Protein AF-A0A067ENX5-F1 (afdb_monomer_lite)

Structure (mmCIF, N/CA/C/O backbone):
data_AF-A0A067ENX5-F1
#
_entry.id   AF-A0A067ENX5-F1
#
loop_
_atom_site.group_PDB
_atom_site.id
_atom_site.type_symbol
_atom_site.label_atom_id
_atom_site.label_alt_id
_atom_site.label_comp_id
_atom_site.label_asym_id
_atom_site.label_entity_id
_atom_site.label_seq_id
_atom_site.pdbx_PDB_ins_code
_atom_site.Cartn_x
_atom_site.Cartn_y
_atom_site.Cartn_z
_atom_site.occupancy
_atom_site.B_iso_or_equiv
_atom_site.auth_seq_id
_atom_site.auth_comp_id
_atom_site.auth_asym_id
_atom_site.auth_atom_id
_atom_site.pdbx_PDB_model_num
ATOM 1 N N . ALA A 1 1 ? 4.442 1.083 46.837 1.00 41.69 1 ALA A N 1
ATOM 2 C CA . ALA A 1 1 ? 4.114 -0.094 46.017 1.00 41.69 1 ALA A CA 1
ATOM 3 C C . ALA A 1 1 ? 3.041 0.300 45.017 1.00 41.69 1 ALA A C 1
ATOM 5 O O . ALA A 1 1 ? 1.926 0.565 45.433 1.00 41.69 1 ALA A O 1
ATOM 6 N N . LEU A 1 2 ? 3.406 0.395 43.742 1.00 37.66 2 LEU A N 1
ATOM 7 C CA . LEU A 1 2 ? 2.539 0.144 42.593 1.00 37.66 2 LEU A CA 1
ATOM 8 C C . LEU A 1 2 ? 3.499 -0.227 41.462 1.00 37.66 2 LEU A C 1
ATOM 10 O O . LEU A 1 2 ? 4.376 0.547 41.088 1.00 37.66 2 LEU A O 1
ATOM 14 N N . LEU A 1 3 ? 3.432 -1.501 41.099 1.00 41.78 3 LEU A N 1
ATOM 15 C CA . LEU A 1 3 ? 4.299 -2.177 40.150 1.00 41.78 3 LEU A CA 1
ATOM 16 C C . LEU A 1 3 ? 3.891 -1.825 38.717 1.00 41.78 3 LEU A C 1
ATOM 18 O O . LEU A 1 3 ? 2.707 -1.737 38.422 1.00 41.78 3 LEU A O 1
ATOM 22 N N . ALA A 1 4 ? 4.914 -1.727 37.870 1.00 42.47 4 ALA A N 1
ATOM 23 C CA . ALA A 1 4 ? 4.937 -2.108 36.462 1.00 42.47 4 ALA A CA 1
ATOM 24 C C . ALA A 1 4 ? 3.836 -1.568 35.529 1.00 42.47 4 ALA A C 1
ATOM 26 O O . ALA A 1 4 ? 2.748 -2.117 35.416 1.00 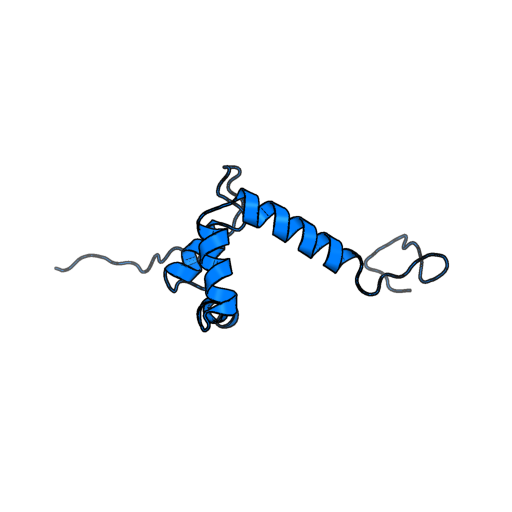42.47 4 ALA A O 1
ATOM 27 N N . SER A 1 5 ? 4.256 -0.659 34.656 1.00 38.00 5 SER A N 1
ATOM 28 C CA . SER A 1 5 ? 4.170 -0.945 33.224 1.00 38.00 5 SER A CA 1
ATOM 29 C C . SER A 1 5 ? 5.408 -0.351 32.564 1.00 38.00 5 SER A C 1
ATOM 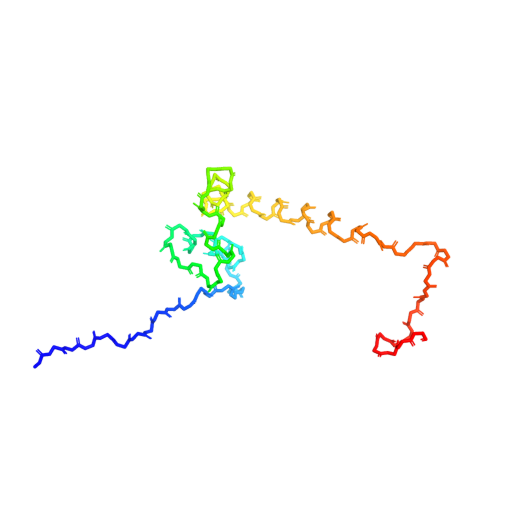31 O O . SER A 1 5 ? 5.465 0.840 32.262 1.00 38.00 5 SER A O 1
ATOM 33 N N . THR A 1 6 ? 6.440 -1.176 32.386 1.00 41.31 6 THR A N 1
ATOM 34 C CA . THR A 1 6 ? 7.366 -0.973 31.272 1.00 41.31 6 THR A CA 1
ATOM 35 C C . THR A 1 6 ? 6.496 -0.766 30.038 1.00 41.31 6 THR A C 1
ATOM 37 O O . THR A 1 6 ? 5.684 -1.637 29.726 1.00 41.31 6 THR A O 1
ATOM 40 N N . PHE A 1 7 ? 6.594 0.404 29.408 1.00 41.31 7 PHE A N 1
ATOM 41 C CA . PHE A 1 7 ? 6.032 0.653 28.086 1.00 41.31 7 PHE A CA 1
ATOM 42 C C . PHE A 1 7 ? 6.768 -0.251 27.095 1.00 41.31 7 PHE A C 1
ATOM 44 O O . PHE A 1 7 ? 7.684 0.169 26.400 1.00 41.31 7 PHE A O 1
ATOM 51 N N . ASP A 1 8 ? 6.393 -1.519 27.094 1.00 43.94 8 ASP A N 1
ATOM 52 C CA . ASP A 1 8 ? 6.568 -2.417 25.973 1.00 43.94 8 ASP A CA 1
ATOM 53 C C . ASP A 1 8 ? 5.241 -2.347 25.212 1.00 43.94 8 ASP A C 1
ATOM 55 O O . ASP A 1 8 ? 4.417 -3.254 25.268 1.00 43.94 8 ASP A O 1
ATOM 59 N N . GLU A 1 9 ? 4.947 -1.186 24.610 1.00 50.03 9 GLU A N 1
ATOM 60 C CA . GLU A 1 9 ? 3.927 -1.149 23.562 1.00 50.03 9 GLU A CA 1
ATOM 61 C C . GLU A 1 9 ? 4.579 -1.867 22.380 1.00 50.03 9 GLU A C 1
ATOM 63 O O . GLU A 1 9 ? 5.560 -1.344 21.837 1.00 50.03 9 GLU A O 1
ATOM 68 N N . PRO A 1 10 ? 4.107 -3.059 21.981 1.00 51.91 10 PRO A N 1
ATOM 69 C CA . PRO A 1 10 ? 4.652 -3.705 20.809 1.00 51.91 10 PRO A CA 1
ATOM 70 C C . PRO A 1 10 ? 4.273 -2.808 19.633 1.00 51.91 10 PRO A C 1
ATOM 72 O O . PRO A 1 10 ? 3.118 -2.790 19.198 1.00 51.91 10 PRO A O 1
ATOM 75 N N . GLY A 1 11 ? 5.232 -2.018 19.140 1.00 57.25 11 GLY A N 1
ATOM 76 C CA . GLY A 1 11 ? 5.094 -1.342 17.856 1.00 57.25 11 GLY A CA 1
ATOM 77 C C . GLY A 1 11 ? 4.578 -2.356 16.841 1.00 57.25 11 GLY A C 1
ATOM 78 O O . GLY A 1 11 ? 4.923 -3.536 16.946 1.00 57.25 11 GLY A O 1
ATOM 79 N N . ILE A 1 12 ? 3.699 -1.929 15.922 1.00 66.25 12 ILE A N 1
ATOM 80 C CA . ILE A 1 12 ? 3.048 -2.838 14.968 1.00 66.25 12 ILE A CA 1
ATOM 81 C C . ILE A 1 12 ? 4.109 -3.778 14.391 1.00 66.25 12 ILE A C 1
ATOM 83 O O . ILE A 1 12 ? 4.976 -3.358 13.624 1.00 66.25 12 ILE A O 1
ATOM 87 N N . ASN A 1 13 ? 4.042 -5.055 14.765 1.00 62.06 13 ASN A N 1
ATOM 88 C CA . ASN A 1 13 ? 4.939 -6.047 14.218 1.00 62.06 13 ASN A CA 1
ATOM 89 C C . ASN A 1 13 ? 4.410 -6.425 12.831 1.00 62.06 13 ASN A C 1
ATOM 91 O O . ASN A 1 13 ? 3.590 -7.326 12.688 1.00 62.06 13 ASN A O 1
ATOM 95 N N . VAL A 1 14 ? 4.851 -5.681 11.814 1.00 61.91 14 VAL A N 1
ATOM 96 C CA . VAL A 1 14 ? 4.524 -5.937 10.401 1.00 61.91 14 VAL A CA 1
ATOM 97 C C . VAL A 1 14 ? 5.364 -7.092 9.832 1.00 61.91 14 VAL A C 1
ATOM 99 O O . VAL A 1 14 ? 5.337 -7.333 8.624 1.00 61.91 14 VAL A O 1
ATOM 102 N N . THR A 1 15 ? 6.172 -7.775 10.657 1.00 56.78 15 THR A N 1
ATOM 103 C CA . THR A 1 15 ? 7.020 -8.861 10.164 1.00 56.78 15 THR A CA 1
ATOM 104 C C . THR A 1 15 ? 6.180 -10.075 9.782 1.00 56.78 15 THR A C 1
ATOM 106 O O . THR A 1 15 ? 5.195 -10.434 10.423 1.00 56.78 15 THR A O 1
ATOM 109 N N . TYR A 1 16 ? 6.589 -10.697 8.682 1.00 56.09 16 TYR A N 1
ATOM 110 C CA . TYR A 1 16 ? 6.011 -11.924 8.166 1.00 56.09 16 TYR A CA 1
ATOM 111 C C . TYR A 1 16 ? 6.381 -13.087 9.101 1.00 56.09 16 TYR A C 1
ATOM 113 O O . TYR A 1 16 ? 7.497 -13.596 9.038 1.00 56.09 16 TYR A O 1
ATOM 121 N N . ASP A 1 17 ? 5.462 -13.509 9.970 1.00 54.00 17 ASP A N 1
ATOM 122 C CA . ASP A 1 17 ? 5.677 -14.605 10.933 1.00 54.00 17 ASP A CA 1
ATOM 123 C C . ASP A 1 17 ? 5.508 -16.014 10.326 1.00 54.00 17 ASP A C 1
ATOM 125 O O . ASP A 1 17 ? 5.571 -17.019 11.031 1.00 54.00 17 ASP A O 1
ATOM 129 N N . GLY A 1 18 ? 5.285 -16.110 9.011 1.00 54.66 18 GLY A N 1
ATOM 130 C CA . GLY A 1 18 ? 5.077 -17.380 8.312 1.00 54.66 18 GLY A CA 1
ATOM 131 C C . GLY A 1 18 ? 3.734 -18.061 8.609 1.00 54.66 18 GLY A C 1
ATOM 132 O O . GLY A 1 18 ? 3.425 -19.067 7.970 1.00 54.66 18 GLY A O 1
ATOM 133 N N . HIS A 1 19 ? 2.904 -17.513 9.502 1.00 56.75 19 HIS A N 1
ATOM 134 C CA . HIS A 1 19 ? 1.531 -17.953 9.717 1.00 56.75 19 HIS A CA 1
ATOM 135 C C . HIS A 1 19 ? 0.579 -17.103 8.864 1.00 56.75 19 HIS A C 1
ATOM 137 O O . HIS A 1 19 ? 0.880 -15.973 8.476 1.00 56.75 19 HIS A O 1
ATOM 143 N N . GLN A 1 20 ? -0.606 -17.629 8.535 1.00 54.56 20 GLN A N 1
ATOM 144 C CA . GLN A 1 20 ? -1.525 -17.000 7.568 1.00 54.56 20 GLN A CA 1
ATOM 145 C C . GLN A 1 20 ? -2.012 -15.574 7.943 1.00 54.56 20 GLN A C 1
ATOM 147 O O . GLN A 1 20 ? -2.722 -14.962 7.147 1.00 54.56 20 GLN A O 1
ATOM 152 N N . GLY A 1 21 ? -1.605 -15.022 9.095 1.00 55.50 21 GLY A N 1
ATOM 153 C CA . GLY A 1 21 ? -1.908 -13.667 9.563 1.00 55.50 21 GLY A CA 1
ATOM 154 C C . GLY A 1 21 ? -0.804 -12.606 9.393 1.00 55.50 21 GLY A C 1
ATOM 155 O O . GLY A 1 21 ? -1.094 -11.444 9.664 1.00 55.50 21 GLY A O 1
ATOM 156 N N . GLY A 1 22 ? 0.413 -12.950 8.946 1.00 67.81 22 GLY A N 1
ATOM 157 C CA . GLY A 1 22 ? 1.595 -12.077 9.090 1.00 67.81 22 GLY A CA 1
ATOM 158 C C . GLY A 1 22 ? 1.740 -10.869 8.144 1.00 67.81 22 GLY A C 1
ATOM 159 O O . GLY A 1 22 ? 2.398 -9.901 8.506 1.00 67.81 22 GLY A O 1
ATOM 160 N N 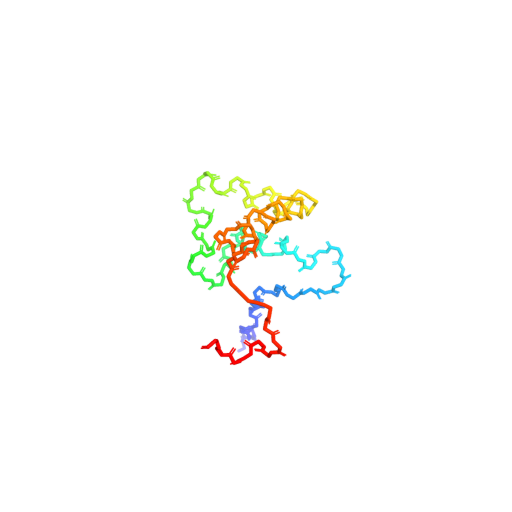. PHE A 1 23 ? 1.130 -10.856 6.949 1.00 73.56 23 PHE A N 1
ATOM 161 C CA . PHE A 1 23 ? 1.254 -9.723 6.007 1.00 73.56 23 PHE A CA 1
ATOM 162 C C . PHE A 1 23 ? -0.073 -8.975 5.820 1.00 73.56 23 PHE A C 1
ATOM 164 O O . PHE A 1 23 ? -1.065 -9.550 5.370 1.00 73.56 23 PHE A O 1
ATOM 171 N N . GLY A 1 24 ? -0.068 -7.681 6.156 1.00 74.25 24 GLY A N 1
ATOM 172 C CA . GLY A 1 24 ? -1.135 -6.706 5.898 1.00 74.25 24 GLY A CA 1
ATOM 173 C C . GLY A 1 24 ? -2.278 -6.668 6.909 1.00 74.25 24 GLY A C 1
ATOM 174 O O . GLY A 1 24 ? -2.606 -5.598 7.410 1.00 74.25 24 GLY A O 1
ATOM 175 N N . THR A 1 25 ? -2.881 -7.800 7.274 1.00 84.25 25 THR A N 1
ATOM 176 C CA . THR A 1 25 ? -4.068 -7.767 8.153 1.00 84.25 25 THR A CA 1
ATOM 177 C C . THR A 1 25 ? -3.756 -7.212 9.549 1.00 84.25 25 THR A C 1
ATOM 179 O O . THR A 1 25 ? -4.567 -6.474 10.107 1.00 84.25 25 THR A O 1
ATOM 182 N N . VAL A 1 26 ? -2.572 -7.507 10.102 1.00 85.31 26 VAL A N 1
ATOM 183 C CA . VAL A 1 26 ? -2.106 -6.918 11.372 1.00 85.31 26 VAL A CA 1
ATOM 184 C C . VAL A 1 26 ? -2.011 -5.396 11.267 1.00 85.31 26 VAL A C 1
ATOM 186 O O . VAL A 1 26 ? -2.524 -4.708 12.142 1.00 85.31 26 VAL A O 1
ATOM 189 N N . TYR A 1 27 ? -1.464 -4.876 10.164 1.00 89.88 27 TYR A N 1
ATOM 190 C CA . TYR A 1 27 ? -1.377 -3.436 9.914 1.00 89.88 27 TYR A CA 1
ATOM 191 C C . TYR A 1 27 ? -2.758 -2.770 9.993 1.00 89.88 27 TYR A C 1
ATOM 193 O O . TYR A 1 27 ? -2.954 -1.873 10.810 1.00 89.88 27 TYR A O 1
ATOM 201 N N . TYR A 1 28 ? -3.751 -3.260 9.242 1.00 92.81 28 TYR A N 1
ATOM 202 C CA . TYR A 1 28 ? -5.091 -2.657 9.251 1.00 92.81 28 TYR A CA 1
ATOM 203 C C . TYR A 1 28 ? -5.816 -2.811 10.597 1.00 92.81 28 TYR A C 1
ATOM 205 O O . TYR A 1 28 ? -6.515 -1.891 11.019 1.00 92.81 28 TYR A O 1
ATOM 213 N N . ARG A 1 29 ? -5.621 -3.926 11.319 1.00 92.06 29 ARG A N 1
ATOM 214 C CA . ARG A 1 29 ? -6.164 -4.096 12.682 1.00 92.06 29 ARG A CA 1
ATOM 215 C C . ARG A 1 29 ? -5.575 -3.092 13.665 1.00 92.06 29 ARG A C 1
ATOM 217 O O . ARG A 1 29 ? -6.305 -2.586 14.513 1.00 92.06 29 ARG A O 1
ATOM 224 N N . SER A 1 30 ? -4.293 -2.769 13.542 1.00 91.69 30 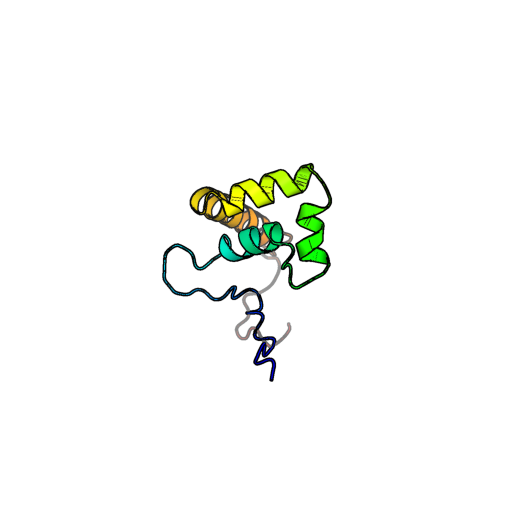SER A N 1
ATOM 225 C CA . SER A 1 30 ? -3.660 -1.747 14.372 1.00 91.69 30 SER A CA 1
ATOM 226 C C . SER A 1 30 ? -4.217 -0.349 14.099 1.00 91.69 30 SER A C 1
ATOM 228 O O . SER A 1 30 ? -4.399 0.415 15.045 1.00 91.69 30 SER A O 1
ATOM 230 N N . LEU A 1 31 ? -4.587 -0.022 12.855 1.00 94.69 31 LEU A N 1
ATOM 231 C CA . LEU A 1 31 ? -5.234 1.263 12.549 1.00 94.69 31 LEU A CA 1
ATOM 232 C C . LEU A 1 31 ? -6.605 1.400 13.224 1.00 94.69 31 LEU A C 1
ATOM 234 O O . LEU A 1 31 ? -6.936 2.480 13.713 1.00 94.69 31 LEU A O 1
ATOM 238 N N . LEU A 1 32 ? -7.371 0.302 13.321 1.00 95.19 32 LEU A N 1
ATOM 239 C CA . LEU A 1 32 ? -8.637 0.265 14.071 1.00 95.19 32 LEU A CA 1
ATOM 240 C C . LEU A 1 32 ? -8.443 0.493 15.579 1.00 95.19 32 LEU A C 1
ATOM 242 O O . LEU A 1 32 ? -9.371 0.924 16.257 1.00 95.19 32 LEU A O 1
ATOM 246 N N . GLN A 1 33 ? -7.248 0.207 16.099 1.00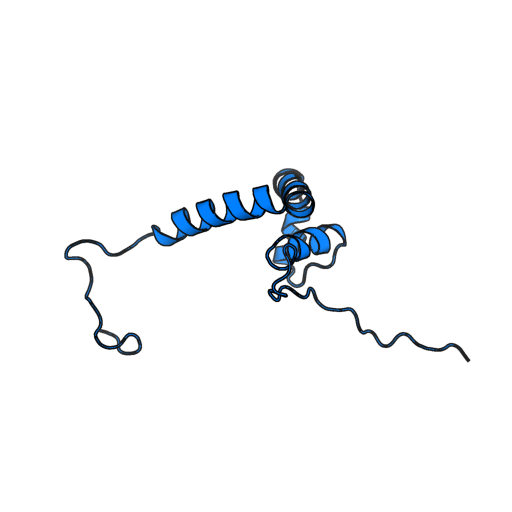 95.06 33 GLN A N 1
ATOM 247 C CA . GLN A 1 33 ? -6.871 0.411 17.499 1.00 95.06 33 GLN A CA 1
ATOM 248 C C . GLN A 1 33 ? -6.187 1.766 17.742 1.00 95.06 33 GLN A C 1
ATOM 250 O O . GLN A 1 33 ? -5.692 1.997 18.841 1.00 95.06 33 GLN A O 1
ATOM 255 N N . ASN A 1 34 ? -6.142 2.656 16.742 1.00 94.00 34 ASN A N 1
ATOM 256 C CA . ASN A 1 34 ? -5.393 3.918 16.781 1.00 94.00 34 ASN A CA 1
ATOM 257 C C . ASN A 1 34 ? -3.888 3.739 17.051 1.00 94.00 34 ASN A C 1
ATOM 259 O O . ASN A 1 34 ? -3.263 4.565 17.713 1.00 94.00 34 ASN A O 1
ATOM 263 N N . ARG A 1 35 ? -3.311 2.643 16.550 1.00 92.81 35 ARG A N 1
ATOM 264 C CA . ARG A 1 35 ? -1.899 2.278 16.737 1.00 92.81 35 ARG A CA 1
ATOM 265 C C . ARG A 1 35 ? -1.053 2.457 15.474 1.00 92.81 35 ARG A C 1
ATOM 267 O O . ARG A 1 35 ? -0.011 1.819 15.364 1.00 92.81 35 ARG A O 1
ATOM 274 N N . GLY A 1 36 ? -1.486 3.276 14.510 1.00 90.25 36 GLY A N 1
ATOM 275 C CA . GLY A 1 36 ? -0.678 3.605 13.330 1.00 90.25 36 GLY A CA 1
ATOM 276 C C . GLY A 1 36 ? 0.693 4.171 13.722 1.00 90.25 36 GLY A C 1
ATOM 277 O O . GLY A 1 36 ? 0.781 5.006 14.620 1.00 90.25 36 GLY A O 1
ATOM 278 N N . VAL A 1 37 ? 1.763 3.704 13.070 1.00 89.38 37 VAL A N 1
ATOM 279 C CA . VAL A 1 37 ? 3.140 4.111 13.408 1.00 89.38 37 VAL A CA 1
ATOM 280 C C . VAL A 1 37 ? 3.432 5.508 12.872 1.00 89.38 37 VAL A C 1
ATOM 282 O O . VAL A 1 37 ? 3.983 6.350 13.580 1.00 89.38 37 VAL A O 1
ATOM 285 N N . LEU A 1 38 ? 3.063 5.767 11.618 1.00 91.88 38 LEU A N 1
ATOM 286 C CA . LEU A 1 38 ? 3.205 7.075 10.996 1.00 91.88 38 LEU A CA 1
ATOM 287 C C . LEU A 1 38 ? 1.890 7.846 11.079 1.00 91.88 38 LEU A C 1
ATOM 289 O O . LEU A 1 38 ? 0.803 7.274 11.012 1.00 91.88 38 LEU A O 1
ATOM 293 N N . TYR A 1 39 ? 1.982 9.177 11.101 1.00 93.81 39 TYR A N 1
ATOM 294 C CA . TYR A 1 39 ? 0.805 10.041 10.977 1.00 93.81 39 TYR A CA 1
ATOM 295 C C . TYR A 1 39 ? -0.039 9.676 9.743 1.00 93.81 39 TYR A C 1
ATOM 297 O O . TYR A 1 39 ? -1.258 9.561 9.841 1.00 93.81 39 TYR A O 1
ATOM 305 N N . ALA A 1 40 ? 0.621 9.421 8.606 1.00 96.38 40 ALA A N 1
ATOM 306 C CA . ALA A 1 40 ? -0.025 9.033 7.354 1.00 96.38 40 ALA A CA 1
ATOM 307 C C . ALA A 1 40 ? -0.803 7.709 7.450 1.00 96.38 40 ALA A C 1
ATOM 309 O O . ALA A 1 40 ? -1.842 7.581 6.809 1.00 96.38 40 ALA A O 1
ATOM 310 N N . ASP A 1 41 ? -0.351 6.758 8.276 1.00 95.00 41 ASP A N 1
ATOM 311 C CA . ASP A 1 41 ? -1.061 5.492 8.479 1.00 95.00 41 ASP A CA 1
ATOM 312 C C . ASP A 1 41 ? -2.414 5.744 9.144 1.00 95.00 41 ASP A C 1
ATOM 314 O O . ASP A 1 41 ? -3.454 5.268 8.689 1.00 95.00 41 ASP A O 1
ATOM 318 N N . GLN A 1 42 ? -2.413 6.549 10.209 1.00 96.31 42 GLN A N 1
ATOM 319 C CA . GLN A 1 42 ? -3.631 6.819 10.963 1.00 96.31 42 GLN A CA 1
ATOM 320 C C . GLN A 1 42 ? -4.621 7.694 10.176 1.00 96.31 42 GLN A C 1
ATOM 322 O O . GLN A 1 42 ? -5.829 7.605 10.406 1.00 96.31 42 GLN A O 1
ATOM 327 N N . GLN A 1 43 ? -4.148 8.476 9.196 1.00 97.94 43 GLN A N 1
ATOM 328 C CA . GLN A 1 43 ? -5.028 9.240 8.304 1.00 97.94 43 GLN A CA 1
ATOM 329 C C . GLN A 1 43 ? -5.936 8.356 7.437 1.00 97.94 43 GLN A C 1
ATOM 331 O O . GLN A 1 43 ? -6.997 8.817 7.025 1.00 97.94 43 GLN A O 1
ATOM 336 N N . LEU A 1 44 ? -5.620 7.072 7.231 1.00 97.31 44 LEU A N 1
ATOM 337 C CA . LEU A 1 44 ? -6.520 6.145 6.531 1.00 97.31 44 LEU A CA 1
ATOM 338 C C . LEU A 1 44 ? -7.862 5.945 7.256 1.00 97.31 44 LEU A C 1
ATOM 340 O O . LEU A 1 44 ? -8.835 5.520 6.636 1.00 97.31 44 LEU A O 1
ATOM 344 N N . MET A 1 45 ? -7.937 6.269 8.548 1.00 97.50 45 MET A N 1
ATOM 345 C CA . MET A 1 45 ? -9.163 6.217 9.349 1.00 97.50 45 MET A CA 1
ATOM 346 C C . MET A 1 45 ? -9.826 7.590 9.540 1.00 97.50 45 MET A C 1
ATOM 348 O O . MET A 1 45 ? -10.866 7.664 10.189 1.00 97.50 45 MET A O 1
ATOM 352 N N . ALA A 1 46 ? -9.257 8.670 8.989 1.00 95.75 46 ALA A N 1
ATOM 353 C CA . ALA A 1 46 ? -9.766 10.031 9.183 1.00 95.75 46 ALA A CA 1
ATOM 354 C C . ALA A 1 46 ? -11.084 10.309 8.436 1.00 95.75 46 ALA A C 1
ATOM 356 O O . ALA A 1 46 ? -11.836 11.196 8.834 1.00 95.75 46 ALA A O 1
ATOM 357 N N . GLY A 1 47 ? -11.374 9.554 7.372 1.00 95.44 47 GLY A N 1
ATOM 358 C CA . GLY A 1 47 ? -12.598 9.672 6.581 1.00 95.44 47 GLY A CA 1
ATOM 359 C C . GLY A 1 47 ? -13.276 8.326 6.338 1.00 95.44 47 GLY A C 1
ATOM 360 O O . GLY A 1 47 ? -12.664 7.262 6.449 1.00 95.44 47 GLY A O 1
ATOM 361 N N . GLU A 1 48 ? -14.562 8.370 5.985 1.00 95.88 48 GLU A N 1
ATOM 362 C CA . GLU A 1 48 ? -15.348 7.163 5.710 1.00 95.88 48 GLU A CA 1
ATOM 363 C C . GLU A 1 48 ? -14.846 6.413 4.468 1.00 95.88 48 GLU A C 1
ATOM 365 O O . GLU A 1 48 ? -14.743 5.186 4.501 1.00 95.88 48 GLU A O 1
ATOM 370 N N . GLU A 1 49 ? -14.464 7.150 3.419 1.00 96.44 49 GLU A N 1
ATOM 371 C CA . GLU A 1 49 ? -14.024 6.605 2.129 1.00 96.44 49 GLU A CA 1
ATOM 372 C C . GLU A 1 49 ? -12.897 5.573 2.285 1.00 96.44 49 GLU A C 1
ATOM 374 O O . GLU A 1 49 ? -12.988 4.455 1.779 1.00 96.44 49 GLU A O 1
ATOM 379 N N . THR A 1 50 ? -11.850 5.915 3.037 1.00 97.69 50 THR A N 1
ATOM 380 C CA . THR A 1 50 ? -10.714 5.022 3.307 1.00 97.69 50 THR A CA 1
ATOM 381 C C . THR A 1 50 ? -10.970 4.105 4.503 1.00 97.69 50 THR A C 1
ATOM 383 O O . THR A 1 50 ? -10.519 2.958 4.507 1.00 97.69 50 THR A O 1
ATOM 386 N N . GLY A 1 51 ? -11.749 4.554 5.493 1.00 98.00 51 GLY A N 1
ATOM 387 C CA . GLY A 1 51 ? -12.048 3.786 6.700 1.00 98.00 51 GLY A CA 1
ATOM 388 C C . GLY A 1 51 ? -12.848 2.506 6.435 1.00 98.00 51 GLY A C 1
ATOM 389 O O . GLY A 1 51 ? -12.663 1.507 7.135 1.00 98.00 51 GLY A O 1
ATOM 390 N N . ILE A 1 52 ? -13.706 2.495 5.407 1.00 98.19 52 ILE A N 1
ATOM 391 C CA . ILE A 1 52 ? -14.401 1.277 4.955 1.00 98.19 52 ILE A CA 1
ATOM 392 C C . ILE A 1 52 ? -13.387 0.211 4.519 1.00 98.19 52 ILE A C 1
ATOM 394 O O . ILE A 1 52 ? -13.492 -0.943 4.942 1.00 98.19 52 ILE A O 1
ATOM 398 N N . TRP A 1 53 ? -12.366 0.594 3.749 1.00 97.81 53 TRP A N 1
ATOM 399 C CA . TRP A 1 53 ? -11.332 -0.331 3.281 1.00 97.81 53 TRP A CA 1
ATOM 400 C C . TRP A 1 53 ? -10.432 -0.828 4.407 1.00 97.81 53 TRP A C 1
ATOM 402 O O . TRP A 1 53 ? -10.108 -2.012 4.440 1.00 97.81 53 TRP A O 1
ATOM 412 N N . VAL A 1 54 ? -10.093 0.024 5.380 1.00 97.00 54 VAL A N 1
ATOM 413 C CA . VAL A 1 54 ? -9.349 -0.412 6.575 1.00 97.00 54 VAL A CA 1
ATOM 414 C C . VAL A 1 54 ? -10.114 -1.510 7.321 1.00 97.00 54 VAL A C 1
ATOM 416 O O . VAL A 1 54 ? -9.535 -2.544 7.655 1.00 97.00 54 VAL A O 1
ATOM 419 N N . ARG A 1 55 ? -11.428 -1.345 7.532 1.00 97.44 55 ARG A N 1
ATOM 420 C CA . ARG A 1 55 ? -12.274 -2.376 8.166 1.00 97.44 55 ARG A CA 1
ATOM 421 C C . ARG A 1 55 ? -12.364 -3.655 7.327 1.00 97.44 55 ARG A C 1
ATOM 423 O O . ARG A 1 55 ? -12.285 -4.754 7.880 1.00 97.44 55 ARG A O 1
ATOM 430 N N . ALA A 1 56 ? -12.495 -3.526 6.009 1.00 96.81 56 ALA A N 1
ATOM 431 C CA . ALA A 1 56 ? -12.556 -4.666 5.098 1.00 96.81 56 ALA A CA 1
ATOM 432 C C . ALA A 1 56 ? -11.248 -5.481 5.122 1.00 96.81 56 ALA A C 1
ATOM 434 O O . ALA A 1 56 ? -11.266 -6.684 5.365 1.00 96.81 56 ALA A O 1
ATOM 435 N N . TYR A 1 57 ? -10.093 -4.828 4.990 1.00 95.25 57 TYR A N 1
ATOM 436 C CA . TYR A 1 57 ? -8.795 -5.509 4.994 1.00 95.25 57 TYR A CA 1
ATOM 437 C C . TYR A 1 57 ? -8.376 -6.039 6.375 1.00 95.25 57 TYR A C 1
ATOM 439 O O . TYR A 1 57 ? -7.631 -7.017 6.463 1.00 95.25 57 TYR A O 1
ATOM 447 N N . ALA A 1 58 ? -8.869 -5.442 7.465 1.00 92.88 58 ALA A N 1
ATOM 448 C CA . ALA A 1 58 ? -8.675 -5.962 8.821 1.00 92.88 58 ALA A CA 1
ATOM 449 C C . ALA A 1 58 ? -9.481 -7.248 9.104 1.00 92.88 58 ALA A C 1
ATOM 451 O O . ALA A 1 58 ? -9.097 -8.040 9.977 1.00 92.88 58 ALA A O 1
ATOM 452 N N . SER A 1 59 ? -10.599 -7.448 8.397 1.00 93.44 59 SER A N 1
ATOM 453 C CA . SER A 1 59 ? -11.502 -8.593 8.577 1.00 93.44 59 SER A CA 1
ATOM 454 C C . SER A 1 59 ? -11.259 -9.723 7.574 1.00 93.44 59 SER A C 1
ATOM 456 O O . SER A 1 59 ? -11.429 -10.884 7.941 1.00 93.44 59 SER A O 1
ATOM 458 N N . ASP A 1 60 ? -10.781 -9.415 6.366 1.00 92.38 60 ASP A N 1
ATOM 459 C CA . ASP A 1 60 ? -10.557 -10.390 5.297 1.00 92.38 60 ASP A CA 1
ATOM 460 C C . ASP A 1 60 ? -9.137 -10.281 4.704 1.00 92.38 60 ASP A C 1
ATOM 462 O O . ASP A 1 60 ? -8.800 -9.372 3.939 1.00 92.38 60 ASP A O 1
ATOM 466 N N . VAL A 1 61 ? -8.287 -11.258 5.046 1.00 87.75 61 VAL A N 1
ATOM 467 C CA . VAL A 1 61 ? -6.907 -11.357 4.540 1.00 87.75 61 VAL A CA 1
ATOM 468 C C . VAL A 1 61 ? -6.852 -11.706 3.050 1.00 87.75 61 VAL A C 1
ATOM 470 O O . VAL A 1 61 ? -5.925 -11.291 2.353 1.00 87.75 61 VAL A O 1
ATOM 473 N N . SER A 1 62 ? -7.829 -12.455 2.540 1.00 91.25 62 SER A N 1
ATOM 474 C CA . SER A 1 62 ? -7.888 -12.861 1.134 1.00 91.25 62 SER A CA 1
ATOM 475 C C . SER A 1 62 ? -8.231 -11.668 0.247 1.00 91.25 62 SER A C 1
ATOM 477 O O . SER A 1 62 ? -7.590 -11.476 -0.788 1.00 91.25 62 SER A O 1
ATOM 479 N N . LEU A 1 63 ? -9.178 -10.832 0.687 1.00 94.00 63 LEU A N 1
ATOM 480 C CA . LEU A 1 63 ? -9.510 -9.560 0.046 1.00 94.00 63 LEU A CA 1
ATOM 481 C C . LEU A 1 63 ? -8.286 -8.642 -0.028 1.00 94.00 63 LEU A C 1
ATOM 483 O O . LEU A 1 63 ? -7.919 -8.199 -1.117 1.00 94.00 63 LEU A O 1
ATOM 487 N N . PHE A 1 64 ? -7.610 -8.430 1.107 1.00 92.38 64 PHE A N 1
ATOM 488 C CA . PHE A 1 64 ? -6.376 -7.646 1.149 1.00 92.38 64 PHE A CA 1
ATOM 489 C C . PHE A 1 64 ? -5.329 -8.179 0.165 1.00 92.38 64 PHE A C 1
ATOM 491 O O . PHE A 1 64 ? -4.806 -7.420 -0.645 1.00 92.38 64 PHE A O 1
ATOM 498 N N . ARG A 1 65 ? -5.030 -9.484 0.196 1.00 91.06 65 ARG A N 1
ATOM 499 C CA . ARG A 1 65 ? -3.995 -10.080 -0.665 1.00 91.06 65 ARG A CA 1
ATOM 500 C C . ARG A 1 65 ? -4.309 -9.916 -2.147 1.00 91.06 65 ARG A C 1
ATOM 502 O O . ARG A 1 65 ? -3.405 -9.607 -2.923 1.00 91.06 65 ARG A O 1
ATOM 509 N N . ARG A 1 66 ? -5.570 -10.115 -2.539 1.00 95.19 66 ARG A N 1
ATOM 510 C CA . ARG A 1 66 ? -6.013 -9.954 -3.928 1.00 95.19 66 ARG A CA 1
ATOM 511 C C . ARG A 1 66 ? -5.807 -8.518 -4.399 1.00 95.19 66 ARG A C 1
ATOM 513 O O . ARG A 1 66 ? -5.171 -8.297 -5.428 1.00 95.19 66 ARG A O 1
ATOM 520 N N . ASP A 1 67 ? -6.312 -7.553 -3.642 1.00 97.00 67 ASP A N 1
ATOM 521 C CA . ASP A 1 67 ? -6.294 -6.152 -4.059 1.00 97.00 67 ASP A CA 1
ATOM 522 C C . ASP A 1 67 ? -4.876 -5.561 -3.962 1.00 97.00 67 ASP A C 1
ATOM 524 O O . ASP A 1 67 ? -4.459 -4.802 -4.839 1.00 97.00 67 ASP A O 1
ATOM 528 N N . PHE A 1 68 ? -4.076 -6.003 -2.984 1.00 95.06 68 PHE A N 1
ATOM 529 C CA . PHE A 1 68 ? -2.649 -5.691 -2.897 1.00 95.06 68 PHE A CA 1
ATOM 530 C C . PHE A 1 68 ? -1.878 -6.186 -4.129 1.00 95.06 68 PHE A C 1
ATOM 532 O O . PHE A 1 68 ? -1.099 -5.431 -4.711 1.00 95.06 68 PHE A O 1
ATOM 539 N N . ALA A 1 69 ? -2.111 -7.426 -4.577 1.00 96.12 69 ALA A N 1
ATOM 540 C CA . ALA A 1 69 ? -1.460 -7.963 -5.772 1.00 96.12 69 ALA A CA 1
ATOM 541 C C . ALA A 1 69 ? -1.815 -7.157 -7.035 1.00 96.12 69 ALA A C 1
ATOM 543 O O . ALA A 1 69 ? -0.932 -6.835 -7.834 1.00 96.12 69 ALA A O 1
ATOM 544 N N . LEU A 1 70 ? -3.086 -6.771 -7.190 1.00 98.25 70 LEU A N 1
ATOM 545 C CA . LEU A 1 70 ? -3.534 -5.921 -8.297 1.00 98.25 70 LEU A CA 1
ATOM 546 C C . LEU A 1 70 ? -2.891 -4.528 -8.248 1.00 98.25 70 LEU A C 1
ATOM 548 O O . LEU A 1 70 ? -2.434 -4.020 -9.275 1.00 98.25 70 LEU A O 1
ATOM 552 N N . ALA A 1 71 ? -2.806 -3.921 -7.062 1.00 97.81 71 ALA A N 1
ATOM 553 C CA . ALA A 1 71 ? -2.158 -2.627 -6.876 1.00 97.81 71 ALA A CA 1
ATOM 554 C C . ALA A 1 71 ? -0.663 -2.684 -7.229 1.00 97.81 71 ALA A C 1
ATOM 556 O O . ALA A 1 71 ? -0.172 -1.818 -7.955 1.00 97.81 71 ALA A O 1
ATOM 557 N N . MET A 1 72 ? 0.046 -3.730 -6.792 1.00 97.62 72 MET A N 1
ATOM 558 C CA . MET A 1 72 ? 1.467 -3.915 -7.099 1.00 97.62 72 MET A CA 1
ATOM 559 C C . MET A 1 72 ? 1.721 -4.188 -8.585 1.00 97.62 72 MET A C 1
ATOM 561 O O . MET A 1 72 ? 2.697 -3.676 -9.128 1.00 97.62 72 MET A O 1
ATOM 565 N N . MET A 1 73 ? 0.825 -4.905 -9.271 1.00 98.06 73 MET A N 1
ATOM 566 C CA . MET A 1 73 ? 0.886 -5.087 -10.728 1.00 98.06 73 MET A CA 1
ATOM 567 C C . MET A 1 73 ? 0.668 -3.768 -11.483 1.00 98.06 73 MET A C 1
ATOM 569 O O . MET A 1 73 ? 1.339 -3.478 -12.472 1.00 98.06 73 MET A O 1
ATOM 573 N N . LYS A 1 74 ? -0.261 -2.926 -11.016 1.00 98.12 74 LYS A N 1
ATOM 574 C CA . LYS A 1 74 ? -0.459 -1.591 -11.593 1.00 98.12 74 LYS A CA 1
ATOM 575 C C . LYS A 1 74 ? 0.771 -0.708 -11.371 1.00 98.12 74 LYS A C 1
ATOM 577 O O . LYS A 1 74 ? 1.200 -0.019 -12.295 1.00 98.12 74 LYS A O 1
ATOM 582 N N . LEU A 1 75 ? 1.345 -0.749 -10.167 1.00 97.50 75 LEU A N 1
ATOM 583 C CA . LEU A 1 75 ? 2.542 0.010 -9.811 1.00 97.50 75 LEU A CA 1
ATOM 584 C C . LEU A 1 75 ? 3.763 -0.425 -10.633 1.00 97.50 75 LEU A C 1
ATOM 586 O O . LEU A 1 75 ? 4.500 0.435 -11.107 1.00 97.50 75 LEU A O 1
ATOM 590 N N . SER A 1 76 ? 3.954 -1.731 -10.857 1.00 96.75 76 SER A N 1
ATOM 591 C CA . SER A 1 76 ? 5.099 -2.256 -11.617 1.00 96.75 76 SER A CA 1
ATOM 592 C C . SER A 1 76 ? 5.114 -1.821 -13.080 1.00 96.75 76 SER A C 1
ATOM 594 O O . SER A 1 76 ? 6.165 -1.850 -13.708 1.00 96.75 76 SER A O 1
ATOM 596 N N . ASN A 1 77 ? 3.966 -1.410 -13.619 1.00 96.25 77 ASN A N 1
ATOM 597 C CA . ASN A 1 77 ? 3.823 -0.963 -15.002 1.00 96.25 77 ASN A CA 1
ATOM 598 C C . ASN A 1 77 ? 3.926 0.565 -15.151 1.00 96.25 77 ASN A C 1
ATOM 600 O O . ASN A 1 77 ? 3.798 1.097 -16.256 1.00 96.25 77 ASN A O 1
ATOM 604 N N . LEU A 1 78 ? 4.147 1.300 -14.058 1.00 96.94 78 LEU A N 1
ATOM 605 C CA . LEU A 1 78 ? 4.191 2.755 -14.087 1.00 96.94 78 LEU A CA 1
ATOM 606 C C . LEU A 1 78 ? 5.514 3.253 -14.689 1.00 96.94 78 LEU A C 1
ATOM 608 O O . LEU A 1 78 ? 6.577 3.072 -14.105 1.00 96.94 78 LEU A O 1
ATOM 612 N N . ARG A 1 79 ? 5.434 3.947 -15.835 1.00 95.00 79 ARG A N 1
ATOM 613 C CA . ARG A 1 79 ? 6.570 4.636 -16.493 1.00 95.00 79 ARG A CA 1
ATOM 614 C C . ARG A 1 79 ? 7.785 3.731 -16.760 1.00 95.00 79 ARG A C 1
ATOM 616 O O . ARG A 1 79 ? 8.928 4.177 -16.682 1.00 95.00 79 ARG A O 1
ATOM 623 N N . VAL A 1 80 ? 7.536 2.466 -17.083 1.00 95.88 80 VAL A N 1
ATOM 624 C CA . VAL A 1 80 ? 8.592 1.507 -17.420 1.00 95.88 80 VAL A CA 1
ATOM 625 C C . VAL A 1 80 ? 9.239 1.823 -18.769 1.00 95.88 80 VAL A C 1
ATOM 627 O O . VAL A 1 80 ? 8.576 2.258 -19.712 1.00 95.88 80 VAL A O 1
ATOM 630 N N . LEU A 1 81 ? 10.546 1.575 -18.866 1.00 96.38 81 LEU A N 1
ATOM 631 C CA . LEU A 1 81 ? 11.272 1.597 -20.133 1.00 96.38 81 LEU A CA 1
ATOM 632 C C . LEU A 1 81 ? 11.033 0.263 -20.854 1.00 96.38 81 LEU A C 1
ATOM 634 O O . LEU A 1 81 ? 11.223 -0.798 -20.260 1.00 96.38 81 LEU A O 1
ATOM 638 N N . THR A 1 82 ? 10.576 0.311 -22.107 1.00 94.69 82 THR A N 1
ATOM 639 C CA . THR A 1 82 ? 10.233 -0.881 -22.903 1.00 94.69 82 THR A CA 1
ATOM 640 C C . THR A 1 82 ? 10.873 -0.833 -24.288 1.00 94.69 82 THR A C 1
ATOM 642 O O . THR A 1 82 ? 11.247 0.233 -24.783 1.00 94.69 82 THR A O 1
ATOM 645 N N . GLY A 1 83 ? 11.003 -1.998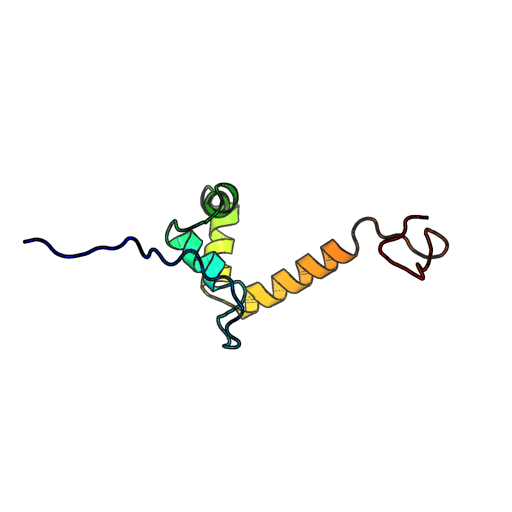 -24.928 1.00 90.25 83 GLY A N 1
ATOM 646 C CA . GLY A 1 83 ? 11.595 -2.113 -26.261 1.00 90.25 83 GLY A CA 1
ATOM 647 C C . GLY A 1 83 ? 13.022 -1.543 -26.300 1.00 90.25 83 GLY A C 1
ATOM 648 O O . GLY A 1 83 ? 13.844 -1.948 -25.480 1.00 90.25 83 GLY A O 1
ATOM 649 N N . PRO A 1 84 ? 13.336 -0.614 -27.221 1.00 94.19 84 PRO A N 1
ATOM 650 C CA . PRO A 1 84 ? 14.665 -0.011 -27.315 1.00 94.19 84 PRO A CA 1
ATOM 651 C C . PRO A 1 84 ? 14.927 1.079 -26.260 1.00 94.19 84 PRO A C 1
ATOM 653 O O . PRO A 1 84 ? 16.014 1.649 -26.235 1.00 94.19 84 PRO A O 1
ATOM 656 N N . MET A 1 85 ? 13.951 1.420 -25.409 1.00 94.38 85 MET A N 1
ATOM 657 C CA . MET A 1 85 ? 14.151 2.416 -24.358 1.00 94.38 85 MET A CA 1
ATOM 658 C C . MET A 1 85 ? 14.917 1.784 -23.189 1.00 94.38 85 MET A C 1
ATOM 660 O O . MET A 1 85 ? 14.457 0.816 -22.588 1.00 94.38 85 MET A O 1
ATOM 664 N N . GLY A 1 86 ? 16.063 2.363 -22.828 1.00 91.50 86 GLY A N 1
ATOM 665 C CA . GLY A 1 86 ? 16.881 1.920 -21.696 1.00 91.50 86 GLY A CA 1
ATOM 666 C C . GLY A 1 86 ? 18.011 0.959 -22.077 1.00 91.50 86 GLY A C 1
ATOM 667 O O . GLY A 1 86 ? 18.490 0.960 -23.205 1.00 91.50 86 GLY A O 1
ATOM 668 N N . GLN A 1 87 ? 18.478 0.177 -21.100 1.00 91.81 87 GLN A N 1
ATOM 669 C CA . GLN A 1 87 ? 19.567 -0.788 -21.271 1.00 91.81 87 GLN A CA 1
ATOM 670 C C . GLN A 1 87 ? 19.434 -1.965 -20.297 1.00 91.81 87 GLN A C 1
ATOM 672 O O . GLN A 1 87 ? 18.943 -1.804 -19.176 1.00 91.81 87 GLN A O 1
ATOM 677 N N . ILE A 1 88 ? 19.951 -3.131 -20.688 1.00 92.88 88 ILE A N 1
ATOM 678 C CA . ILE A 1 88 ? 20.167 -4.246 -19.761 1.00 92.88 88 ILE A CA 1
ATOM 679 C C . ILE A 1 88 ? 21.491 -4.000 -19.038 1.00 92.88 88 ILE A C 1
ATOM 681 O O . ILE A 1 88 ? 22.567 -4.089 -19.626 1.00 92.88 88 ILE A O 1
ATOM 685 N N . ARG A 1 89 ? 21.417 -3.657 -17.750 1.00 94.12 89 ARG A N 1
ATOM 686 C CA . ARG A 1 89 ? 22.605 -3.382 -16.935 1.00 94.12 89 ARG A CA 1
ATOM 687 C C . ARG A 1 89 ? 23.314 -4.682 -16.559 1.00 94.12 89 ARG A C 1
ATOM 689 O O . ARG A 1 89 ? 22.702 -5.563 -15.968 1.00 94.12 89 ARG A O 1
ATOM 696 N N . LEU A 1 90 ? 24.624 -4.748 -16.803 1.00 95.50 90 LEU A N 1
ATOM 697 C CA . LEU A 1 90 ? 25.487 -5.814 -16.268 1.00 95.50 90 LEU A CA 1
ATOM 698 C C . LEU A 1 90 ? 25.744 -5.647 -14.763 1.00 95.50 90 LEU A C 1
ATOM 700 O O . LEU A 1 90 ? 26.035 -6.610 -14.062 1.00 95.50 90 LEU A O 1
ATOM 704 N N . ASN A 1 91 ? 25.641 -4.412 -14.264 1.00 95.31 91 ASN A N 1
ATOM 705 C CA . ASN A 1 91 ? 25.744 -4.090 -12.850 1.00 95.31 91 ASN A CA 1
ATOM 706 C C . ASN A 1 91 ? 24.713 -3.010 -12.484 1.00 95.31 91 ASN A C 1
ATOM 708 O O . ASN A 1 91 ? 24.762 -1.900 -13.008 1.00 95.31 91 ASN A O 1
ATOM 712 N N . CYS A 1 92 ? 23.787 -3.327 -11.574 1.00 94.62 92 CYS A N 1
ATOM 713 C CA . CYS A 1 92 ? 22.701 -2.429 -11.173 1.00 94.62 92 CYS A CA 1
ATOM 714 C C . CYS A 1 92 ? 23.155 -1.198 -10.373 1.00 94.62 92 CYS A C 1
ATOM 716 O O . CYS A 1 92 ? 22.426 -0.209 -10.353 1.00 94.62 92 CYS A O 1
ATOM 718 N N . SER A 1 93 ? 24.314 -1.233 -9.707 1.00 95.12 93 SER A N 1
ATOM 719 C CA . SER A 1 93 ? 24.803 -0.096 -8.910 1.00 95.12 93 SER A CA 1
ATOM 720 C C . SER A 1 93 ? 25.608 0.913 -9.724 1.00 95.12 93 SER A C 1
ATOM 722 O O . SER A 1 93 ? 25.869 2.016 -9.247 1.00 95.12 93 SER A O 1
ATOM 724 N N . LYS A 1 94 ? 25.984 0.563 -10.957 1.00 89.75 94 LYS A N 1
ATOM 725 C CA . LYS A 1 94 ? 26.616 1.492 -11.888 1.00 89.75 94 LYS A CA 1
ATOM 726 C C . LYS A 1 94 ? 25.538 2.145 -12.751 1.00 89.75 94 LYS A C 1
ATOM 728 O O . LYS A 1 94 ? 24.664 1.464 -13.294 1.00 89.75 94 LYS A O 1
ATOM 733 N N . GLY A 1 95 ? 25.583 3.474 -12.820 1.00 76.06 95 GLY A N 1
ATOM 734 C CA . GLY A 1 95 ? 24.804 4.230 -13.795 1.00 76.06 95 GLY A CA 1
ATOM 735 C C . GLY A 1 95 ? 25.226 3.876 -15.221 1.00 76.06 95 GLY A C 1
ATOM 736 O O . GLY A 1 95 ? 26.282 3.272 -15.422 1.00 76.06 95 GLY A O 1
ATOM 737 N N . ALA A 1 96 ? 24.372 4.231 -16.183 1.00 58.66 96 ALA A N 1
ATOM 738 C CA . ALA A 1 96 ? 24.843 4.443 -17.549 1.00 58.66 96 ALA A CA 1
ATOM 739 C C . ALA A 1 96 ? 25.894 5.561 -17.545 1.00 58.66 96 ALA A C 1
ATOM 741 O O . ALA A 1 96 ? 25.681 6.527 -16.773 1.00 58.66 96 ALA A O 1
#

Organism: Citrus sinensis (NCBI:txid2711)

pLDDT: mean 83.63, std 18.86, range [37.66, 98.25]

Foldseek 3Di:
DDDDDPPPPPQQQLAQPVDLCRHQLSLLVCLVVVRHPDPVSVVLCVDPVSVVVSVVCNVDVPVVVVVVVVVVVVVVPPPDQDDPGDDDDPDPVDDD

Sequence (96 aa):
ALLASTFDEPGINVTYDGHQGGFGTVYYRSLLQNRGVLYADQQLMAGEETGIWVRAYASDVSLFRRDFALAMMKLSNLRVLTGPMGQIRLNCSKGA

Radius of gyration: 19.55 Å; chains: 1; bounding box: 42×28×73 Å

Secondary structure (DSSP, 8-state):
--------------S--SSTTTTTHHHHHHHHTT--SSHHHHHTTSSHHHHHHHHHHHH-HHHHHHHHHHHHHHHHTTT---TTSS---S-TTS--

InterPro domains:
  IPR000823 Plant peroxidase [PR00461] (30-47)
  IPR000823 Plant peroxidase [PR00461] (70-83)
  IPR000823 Plant peroxidase [PTHR31517] (20-94)
  IPR002016 Haem peroxidase [PS50873] (23-96)
  IPR010255 Haem peroxidase superfamily [SSF48113] (8-93)